Protein AF-A0A3L6G4F7-F1 (afdb_monomer)

InterPro domains:
  IPR039206 MORF/ORRM1/DAG-like [PTHR31346] (31-97)

Sequence (101 aa):
MGTDLASGVGDATVVGVGVSMAARGRRNSCLPGVLFVLPDSYVDAENKDYGAELFVNGEIVQRSPERQRRVEPVPQRAQDRPRYSDRTRYVKRRENQSYQR

Radius of gyration: 23.47 Å; Cα contacts (8 Å, |Δi|>4): 39; chains: 1; bounding box: 39×47×72 Å

Structure (mmCIF, N/CA/C/O backbone):
data_AF-A0A3L6G4F7-F1
#
_entry.id   AF-A0A3L6G4F7-F1
#
loop_
_atom_site.group_PDB
_atom_site.id
_atom_site.type_symbol
_atom_site.label_atom_id
_atom_site.label_alt_id
_atom_site.label_comp_id
_atom_site.label_asym_id
_atom_site.label_entity_id
_atom_site.label_seq_id
_atom_site.pdbx_PDB_ins_code
_atom_site.Cartn_x
_atom_site.Cartn_y
_atom_site.Cartn_z
_atom_site.occupancy
_atom_site.B_iso_or_equiv
_atom_site.auth_seq_id
_atom_site.auth_comp_id
_atom_site.auth_asym_id
_atom_site.auth_atom_id
_atom_site.pdbx_PDB_model_num
ATOM 1 N N . MET A 1 1 ? -1.012 28.740 -36.383 1.00 39.25 1 MET A N 1
ATOM 2 C CA . MET A 1 1 ? -0.064 28.219 -35.377 1.00 39.25 1 MET A CA 1
ATOM 3 C C . MET A 1 1 ? -0.870 27.325 -34.452 1.00 39.25 1 MET A C 1
ATOM 5 O O . MET A 1 1 ? -1.596 27.840 -33.616 1.00 39.25 1 MET A O 1
ATOM 9 N N . GLY A 1 2 ? -0.904 26.023 -34.745 1.00 35.53 2 GLY A N 1
ATOM 10 C CA . GLY A 1 2 ? -1.701 25.048 -33.998 1.00 35.53 2 GLY A CA 1
ATOM 11 C C . GLY A 1 2 ? -0.930 24.598 -32.766 1.00 35.53 2 GLY A C 1
ATOM 12 O O . GLY A 1 2 ? 0.234 24.232 -32.882 1.00 35.53 2 GLY A O 1
ATOM 13 N N . THR A 1 3 ? -1.551 24.684 -31.596 1.00 41.81 3 THR A N 1
ATOM 14 C CA . THR A 1 3 ? -1.010 24.121 -30.361 1.00 41.81 3 THR A CA 1
ATOM 15 C C . THR A 1 3 ? -1.263 22.620 -30.379 1.00 41.81 3 THR A C 1
ATOM 17 O O . THR A 1 3 ? -2.420 22.196 -30.394 1.00 41.81 3 THR A O 1
ATOM 20 N N . ASP A 1 4 ? -0.188 21.835 -30.419 1.00 34.31 4 ASP A N 1
ATOM 21 C CA . ASP A 1 4 ? -0.246 20.381 -30.317 1.00 34.31 4 ASP A CA 1
ATOM 22 C C . ASP A 1 4 ? -0.944 19.958 -29.019 1.00 34.31 4 ASP A C 1
ATOM 24 O O . ASP A 1 4 ? -0.611 20.405 -27.919 1.00 34.31 4 ASP A O 1
ATOM 28 N N . LEU A 1 5 ? -1.938 19.087 -29.180 1.00 41.19 5 LEU A N 1
ATOM 29 C CA . LEU A 1 5 ? -2.673 18.435 -28.108 1.00 41.19 5 LEU A CA 1
ATOM 30 C C . LEU A 1 5 ? -1.731 17.455 -27.406 1.00 41.19 5 LEU A C 1
ATOM 32 O O . LEU A 1 5 ? -1.304 16.457 -27.988 1.00 41.19 5 LEU A O 1
ATOM 36 N N . ALA A 1 6 ? -1.407 17.737 -26.146 1.00 42.16 6 ALA A N 1
ATOM 37 C CA . ALA A 1 6 ? -0.692 16.804 -25.294 1.00 42.16 6 ALA A CA 1
ATOM 38 C C . ALA A 1 6 ? -1.494 15.494 -25.194 1.00 42.16 6 ALA A C 1
ATOM 40 O O . ALA A 1 6 ? -2.627 15.470 -24.714 1.00 42.16 6 ALA A O 1
ATOM 41 N N . SER A 1 7 ? -0.890 14.406 -25.671 1.00 40.97 7 SER A N 1
ATOM 42 C CA . SER A 1 7 ? -1.346 13.032 -25.476 1.00 40.97 7 SER A CA 1
ATOM 43 C C . SER A 1 7 ? -1.396 12.737 -23.975 1.00 40.97 7 SER A C 1
ATOM 45 O O . SER A 1 7 ? -0.388 12.350 -23.382 1.00 40.97 7 SER A O 1
ATOM 47 N N . GLY A 1 8 ? -2.566 12.924 -23.366 1.00 39.47 8 GLY A N 1
ATOM 48 C CA . GLY A 1 8 ? -2.862 12.456 -22.020 1.00 39.47 8 GLY A CA 1
ATOM 49 C C . GLY A 1 8 ? -2.785 10.934 -21.989 1.00 39.47 8 GLY A C 1
ATOM 50 O O . GLY A 1 8 ? -3.724 10.246 -22.382 1.00 39.47 8 GLY A O 1
ATOM 51 N N . VAL A 1 9 ? -1.645 10.403 -21.547 1.00 50.81 9 VAL A N 1
ATOM 52 C CA . VAL A 1 9 ? -1.579 9.044 -21.013 1.00 50.81 9 VAL A CA 1
ATOM 53 C C . VAL A 1 9 ? -2.440 9.092 -19.763 1.00 50.81 9 VAL A C 1
ATOM 55 O O . VAL A 1 9 ? -2.010 9.665 -18.777 1.00 50.81 9 VAL A O 1
ATOM 58 N N . GLY A 1 10 ? -3.677 8.600 -19.845 1.00 43.69 10 GLY A N 1
ATOM 59 C CA . GLY A 1 10 ? -4.608 8.642 -18.724 1.00 43.69 10 GLY A CA 1
ATOM 60 C C . GLY A 1 10 ? -3.970 8.033 -17.481 1.00 43.69 10 GLY A C 1
ATOM 61 O O . GLY A 1 10 ? -3.583 6.862 -17.487 1.00 43.69 10 GLY A O 1
ATOM 62 N N . ASP A 1 11 ? -3.841 8.848 -16.441 1.00 58.53 11 ASP A N 1
ATOM 63 C CA . ASP A 1 11 ? -3.333 8.469 -15.133 1.00 58.53 11 ASP A CA 1
ATOM 64 C C . ASP A 1 11 ? -4.329 7.471 -14.525 1.00 58.53 11 ASP A C 1
ATOM 66 O O . ASP A 1 11 ? -5.309 7.836 -13.878 1.00 58.53 11 ASP A O 1
ATOM 70 N N . ALA A 1 12 ? -4.150 6.180 -14.797 1.00 55.91 12 ALA A N 1
ATOM 71 C CA . ALA A 1 12 ? -4.966 5.146 -14.182 1.00 55.91 12 ALA A CA 1
ATOM 72 C C . ALA A 1 12 ? -4.588 5.050 -12.695 1.00 55.91 12 ALA A C 1
ATOM 74 O O . ALA A 1 12 ? -3.686 4.303 -12.316 1.00 55.91 12 ALA A O 1
ATOM 75 N N . THR A 1 13 ? -5.253 5.832 -11.844 1.00 62.16 13 THR A N 1
ATOM 76 C CA . THR A 1 13 ? -5.121 5.715 -10.391 1.00 62.16 13 THR A CA 1
ATOM 77 C C . THR A 1 13 ? -5.890 4.485 -9.927 1.00 62.16 13 THR A C 1
ATOM 79 O O . THR A 1 13 ? -7.120 4.451 -9.946 1.00 62.16 13 THR A O 1
ATOM 82 N N . VAL A 1 14 ? -5.165 3.452 -9.507 1.00 68.38 14 VAL A N 1
ATOM 83 C CA . VAL A 1 14 ? -5.769 2.313 -8.812 1.00 68.38 14 VAL A CA 1
ATOM 84 C C . VAL A 1 14 ? -6.069 2.748 -7.381 1.00 68.38 14 VAL A C 1
ATOM 86 O O . VAL A 1 14 ? -5.153 3.039 -6.616 1.00 68.38 14 VAL A O 1
ATOM 89 N N . VAL A 1 15 ? -7.351 2.795 -7.019 1.00 76.62 15 VAL A N 1
ATOM 90 C CA . VAL A 1 15 ? -7.779 2.985 -5.629 1.00 76.62 15 VAL A CA 1
ATOM 91 C C . VAL A 1 15 ? -7.829 1.613 -4.967 1.00 76.62 15 VAL A C 1
ATOM 93 O O . VAL A 1 15 ? -8.590 0.741 -5.386 1.00 76.62 15 VAL A O 1
ATOM 96 N N . GLY A 1 16 ? -6.998 1.412 -3.950 1.00 79.81 16 GLY A N 1
ATOM 97 C CA . GLY A 1 16 ? -6.902 0.157 -3.214 1.00 79.81 16 GLY A CA 1
ATOM 98 C C . GLY A 1 16 ? -6.654 0.402 -1.732 1.00 79.81 16 GLY A C 1
ATOM 99 O O . GLY A 1 16 ? -6.110 1.433 -1.346 1.00 79.81 16 GLY A O 1
ATOM 100 N N . VAL A 1 17 ? -7.059 -0.559 -0.903 1.00 83.50 17 VAL A N 1
ATOM 101 C CA . VAL A 1 17 ? -6.812 -0.563 0.541 1.00 83.50 17 VAL A CA 1
ATOM 102 C C . VAL A 1 17 ? -6.145 -1.885 0.910 1.00 83.50 17 VAL A C 1
ATOM 104 O O . VAL A 1 17 ? -6.637 -2.956 0.552 1.00 83.50 17 VAL A O 1
ATOM 107 N N . GLY A 1 18 ? -5.017 -1.802 1.615 1.00 83.56 18 GLY A N 1
ATOM 108 C CA . GLY A 1 18 ? -4.331 -2.958 2.185 1.00 83.56 18 GLY A CA 1
ATOM 109 C C . GLY A 1 18 ? -4.933 -3.310 3.542 1.00 83.56 18 GLY A C 1
ATOM 110 O O . GLY A 1 18 ? -5.045 -2.452 4.417 1.00 83.56 18 GLY A O 1
ATOM 111 N N . VAL A 1 19 ? -5.327 -4.570 3.735 1.00 81.06 19 VAL A N 1
ATOM 112 C CA . VAL A 1 19 ? -5.894 -5.054 5.003 1.00 81.06 19 VAL A CA 1
ATOM 113 C C . VAL A 1 19 ? -5.172 -6.324 5.428 1.00 81.06 19 VAL A C 1
ATOM 115 O O . VAL A 1 19 ? -5.083 -7.285 4.667 1.00 81.06 19 VAL A O 1
ATOM 118 N N . SER A 1 20 ? -4.699 -6.362 6.674 1.00 82.00 20 SER A N 1
ATOM 119 C CA . S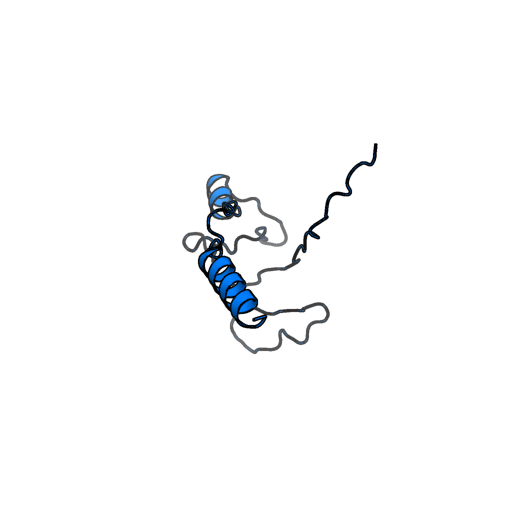ER A 1 20 ? -4.191 -7.594 7.278 1.00 82.00 20 SER A CA 1
ATOM 120 C C . SER A 1 20 ? -5.367 -8.471 7.705 1.00 8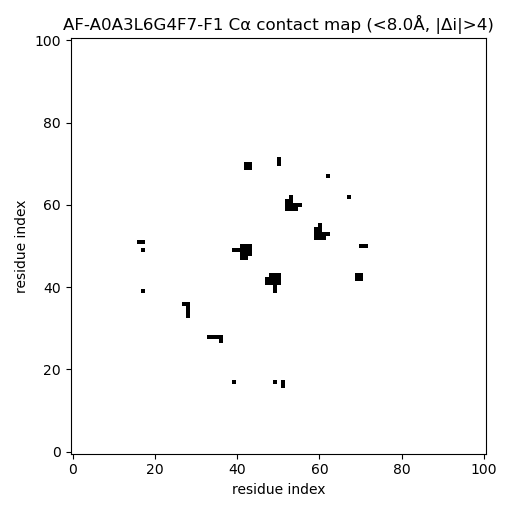2.00 20 SER A C 1
ATOM 122 O O . SER A 1 20 ? -6.124 -8.110 8.607 1.00 82.00 20 SER A O 1
ATOM 124 N N . MET A 1 21 ? -5.545 -9.618 7.049 1.00 79.69 21 MET A N 1
ATOM 125 C CA . MET A 1 21 ? -6.606 -10.572 7.371 1.00 79.69 21 MET A CA 1
ATOM 126 C C . MET A 1 21 ? -6.023 -11.875 7.911 1.00 79.69 21 MET A C 1
ATOM 128 O O . MET A 1 21 ? -5.091 -12.444 7.345 1.00 79.69 21 MET A O 1
ATOM 132 N N . ALA A 1 22 ? -6.616 -12.401 8.984 1.00 79.56 22 ALA A N 1
ATOM 133 C CA . ALA A 1 22 ? -6.337 -13.766 9.410 1.00 79.56 22 ALA A CA 1
ATOM 134 C C . ALA A 1 22 ? -6.861 -14.749 8.348 1.00 79.56 22 ALA A C 1
ATOM 136 O O . ALA A 1 22 ? -7.978 -14.591 7.859 1.00 79.56 22 ALA A O 1
ATOM 137 N N . ALA A 1 23 ? -6.092 -15.793 8.024 1.00 69.94 23 ALA A N 1
ATOM 138 C CA . ALA A 1 23 ? -6.380 -16.758 6.951 1.00 69.94 23 ALA A CA 1
ATOM 139 C C . ALA A 1 23 ? -7.581 -17.703 7.212 1.00 69.94 23 ALA A C 1
ATOM 141 O O . ALA A 1 23 ? -7.614 -18.844 6.747 1.00 69.94 23 ALA A O 1
ATOM 142 N N . ARG A 1 24 ? -8.587 -17.260 7.969 1.00 59.44 24 ARG A N 1
ATOM 143 C CA . ARG A 1 24 ? -9.780 -18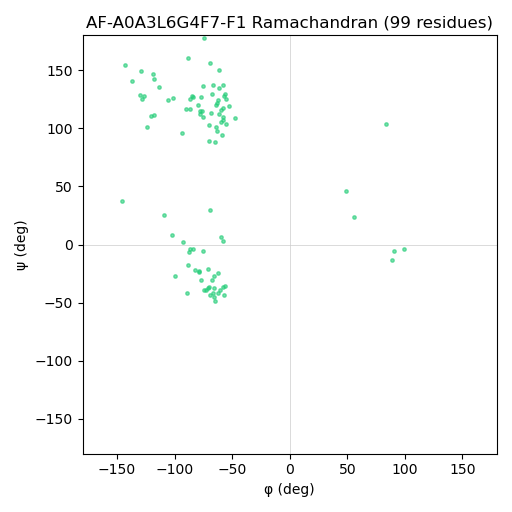.038 8.303 1.00 59.44 24 ARG A CA 1
ATOM 144 C C . ARG A 1 24 ? -10.895 -17.736 7.300 1.00 59.44 24 ARG A C 1
ATOM 146 O O . ARG A 1 24 ? -11.654 -16.797 7.478 1.00 59.44 24 ARG A O 1
ATOM 153 N N . GLY A 1 25 ? -11.006 -18.584 6.276 1.00 56.72 25 GLY A N 1
ATOM 154 C CA . GLY A 1 25 ? -12.188 -18.679 5.409 1.00 56.72 25 GLY A CA 1
ATOM 155 C C . GLY A 1 25 ? -12.228 -17.661 4.267 1.00 56.72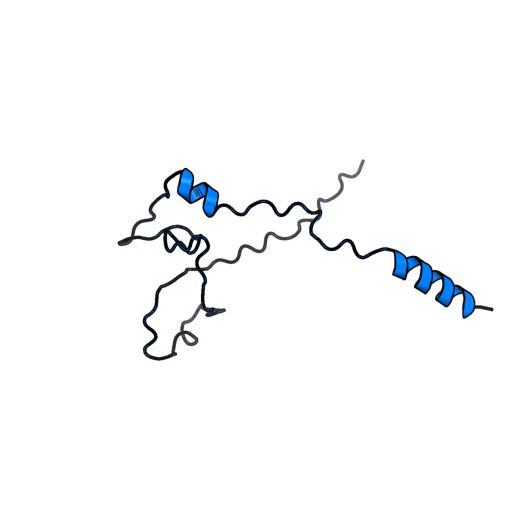 25 GLY A C 1
ATOM 156 O O . GLY A 1 25 ? -12.566 -16.500 4.450 1.00 56.72 25 GLY A O 1
ATOM 157 N N . ARG A 1 26 ? -11.931 -18.125 3.049 1.00 58.91 26 ARG A N 1
ATOM 158 C CA . ARG A 1 26 ? -11.959 -17.324 1.815 1.00 58.91 26 ARG A CA 1
ATOM 159 C C . ARG A 1 26 ? -13.405 -16.974 1.445 1.00 58.91 26 ARG A C 1
ATOM 161 O O . ARG A 1 26 ? -14.106 -17.836 0.922 1.00 58.91 26 ARG A O 1
ATOM 168 N N . ARG A 1 27 ? -13.856 -15.742 1.704 1.00 58.59 27 ARG A N 1
ATOM 169 C CA . ARG A 1 27 ? -15.136 -15.201 1.188 1.00 58.59 27 ARG A CA 1
ATOM 170 C C . ARG A 1 27 ? -15.052 -13.700 0.881 1.00 58.59 27 ARG A C 1
ATOM 172 O O . ARG A 1 27 ? -15.996 -12.957 1.112 1.00 58.59 27 ARG A O 1
ATOM 179 N N . ASN A 1 28 ? -13.913 -13.243 0.370 1.00 58.03 28 ASN A N 1
ATOM 180 C CA . ASN A 1 28 ? -13.659 -11.811 0.166 1.00 58.03 28 ASN A CA 1
ATOM 181 C C . ASN A 1 28 ? -14.141 -11.335 -1.217 1.00 58.03 28 ASN A C 1
ATOM 183 O O . ASN A 1 28 ? -14.338 -10.146 -1.429 1.00 58.03 28 ASN A O 1
ATOM 187 N N . SER A 1 29 ? -14.360 -12.265 -2.152 1.00 57.75 29 SER A N 1
ATOM 188 C CA . SER A 1 29 ? -14.792 -11.997 -3.531 1.00 57.75 29 SER A CA 1
ATOM 189 C C . SER A 1 29 ? -16.273 -11.631 -3.668 1.00 57.75 29 SER A C 1
ATOM 191 O O . SER A 1 29 ? -16.721 -11.334 -4.768 1.00 57.75 29 SER A O 1
ATOM 193 N N . CYS A 1 30 ? -17.050 -11.699 -2.583 1.00 61.12 30 CYS A N 1
ATOM 194 C CA . CYS A 1 30 ? -18.498 -11.471 -2.607 1.00 61.12 30 CYS A CA 1
ATOM 195 C C . CYS A 1 30 ? -18.900 -10.080 -2.089 1.00 61.12 30 CYS A C 1
ATOM 197 O O . CYS A 1 30 ? -20.086 -9.831 -1.885 1.00 61.12 30 CYS A O 1
ATOM 199 N N . LEU A 1 31 ? -17.935 -9.189 -1.839 1.00 79.31 31 LEU A N 1
ATOM 200 C CA . LEU A 1 31 ? -18.210 -7.827 -1.390 1.00 79.31 31 LEU A CA 1
ATOM 201 C C . LEU A 1 31 ? -18.438 -6.912 -2.607 1.00 79.31 31 LEU A C 1
ATOM 203 O O . LEU A 1 31 ? -17.577 -6.854 -3.489 1.00 79.31 31 LEU A O 1
ATOM 207 N N . PRO A 1 32 ? -19.573 -6.194 -2.685 1.00 84.88 32 PRO A N 1
ATOM 208 C CA . PRO A 1 32 ? -19.832 -5.268 -3.781 1.00 84.88 32 PRO A CA 1
ATOM 209 C C . PRO A 1 32 ? -18.777 -4.154 -3.792 1.00 84.88 32 PRO A C 1
ATOM 211 O O . PRO A 1 32 ? -18.447 -3.595 -2.749 1.00 84.88 32 PRO A O 1
ATOM 214 N N . GLY A 1 33 ? -18.239 -3.841 -4.973 1.00 84.69 33 GLY A N 1
ATOM 215 C CA . GLY A 1 33 ? -17.198 -2.820 -5.152 1.00 84.69 33 GLY A CA 1
ATOM 216 C C . GLY A 1 33 ? -15.754 -3.328 -5.051 1.00 84.69 33 GLY A C 1
ATOM 217 O O . GLY A 1 33 ? -14.837 -2.570 -5.353 1.00 84.69 33 GLY A O 1
ATOM 218 N N . VAL A 1 34 ? -15.525 -4.599 -4.696 1.00 84.31 34 VAL A N 1
ATOM 219 C CA . VAL A 1 34 ? -14.183 -5.205 -4.710 1.00 84.31 34 VAL A CA 1
ATOM 220 C C . VAL A 1 34 ? -13.914 -5.845 -6.072 1.00 84.31 34 VAL A C 1
ATOM 222 O O . VAL A 1 34 ? -14.584 -6.800 -6.457 1.00 84.31 34 VAL A O 1
ATOM 225 N N . LEU A 1 35 ? -12.915 -5.332 -6.795 1.00 85.38 35 LEU A N 1
ATOM 226 C CA . LEU A 1 35 ? -12.519 -5.853 -8.111 1.00 85.38 35 LEU A CA 1
ATOM 227 C C . LEU A 1 35 ? -11.469 -6.967 -8.016 1.00 85.38 35 LEU A C 1
ATOM 229 O O . LEU A 1 35 ? -11.563 -7.976 -8.711 1.00 85.38 35 LEU A O 1
ATOM 233 N N . PHE A 1 36 ? -10.479 -6.796 -7.139 1.00 82.50 36 PHE A N 1
ATOM 234 C CA . PHE A 1 36 ? -9.370 -7.729 -6.975 1.00 82.50 36 PHE A CA 1
ATOM 235 C C . PHE A 1 36 ? -9.070 -7.940 -5.495 1.00 82.50 36 PHE A C 1
ATOM 237 O O . PHE A 1 36 ? -9.088 -7.000 -4.704 1.00 82.50 36 PHE A O 1
ATOM 244 N N . VAL A 1 37 ? -8.760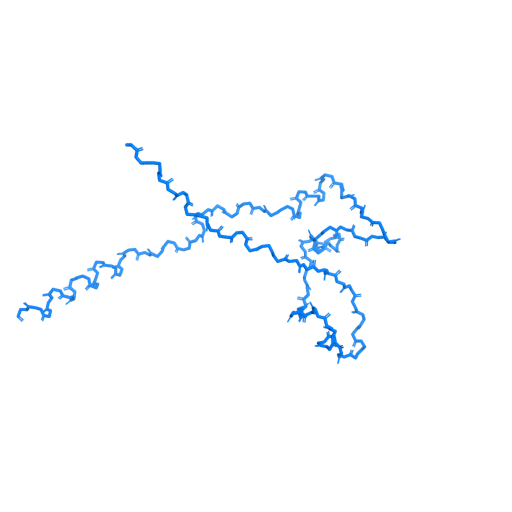 -9.185 -5.134 1.00 85.50 37 VAL A N 1
ATOM 245 C CA . VAL A 1 37 ? -8.192 -9.540 -3.832 1.00 85.50 37 VAL A CA 1
ATOM 246 C C . VAL A 1 37 ? -6.856 -10.197 -4.117 1.00 85.50 37 VAL A C 1
ATOM 248 O O . VAL A 1 37 ? -6.812 -11.293 -4.677 1.00 85.50 37 VAL A O 1
ATOM 251 N N . LEU A 1 38 ? -5.777 -9.508 -3.769 1.00 87.31 38 LEU A N 1
ATOM 252 C CA . LEU A 1 38 ? -4.415 -9.956 -4.025 1.00 87.31 38 LEU A CA 1
ATOM 253 C C . LEU A 1 38 ? -3.680 -10.137 -2.693 1.00 87.31 38 LEU A C 1
ATOM 255 O O . LEU A 1 38 ? -3.913 -9.360 -1.766 1.00 87.31 38 LEU A O 1
ATOM 259 N N . PRO A 1 39 ? -2.816 -11.158 -2.568 1.00 87.94 39 PRO A N 1
ATOM 2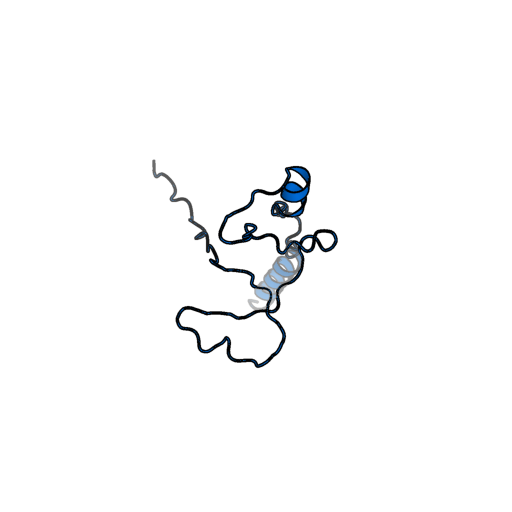60 C CA . PRO A 1 39 ? -1.849 -11.191 -1.484 1.00 87.94 39 PRO A CA 1
ATOM 261 C C . PRO A 1 39 ? -0.899 -10.001 -1.648 1.00 87.94 39 PRO A C 1
ATOM 263 O O . PRO A 1 39 ? -0.266 -9.853 -2.692 1.00 87.94 39 PRO A O 1
ATOM 266 N N . ASP A 1 40 ? -0.841 -9.154 -0.628 1.00 87.62 40 ASP A N 1
ATOM 267 C CA . ASP A 1 40 ? 0.031 -7.983 -0.601 1.00 87.62 40 ASP A CA 1
ATOM 268 C C . ASP A 1 40 ? 1.417 -8.342 -0.034 1.00 87.62 40 ASP A C 1
ATOM 270 O O . ASP A 1 40 ? 1.582 -9.356 0.653 1.00 87.62 40 ASP A O 1
ATOM 274 N N . SER A 1 41 ? 2.420 -7.516 -0.312 1.00 89.62 41 SER A N 1
ATOM 275 C CA . SER A 1 41 ? 3.799 -7.698 0.148 1.00 89.62 41 SER A CA 1
ATOM 276 C C . SER A 1 41 ? 4.335 -6.434 0.805 1.00 89.62 41 SER A C 1
ATOM 278 O O . SER A 1 41 ? 3.980 -5.327 0.414 1.00 89.62 41 SER A O 1
ATOM 280 N N . TYR A 1 42 ? 5.235 -6.589 1.774 1.00 90.12 42 TYR A N 1
ATOM 281 C CA . TYR A 1 42 ? 5.887 -5.442 2.398 1.00 90.12 42 TYR A CA 1
ATOM 282 C C . TYR A 1 42 ? 6.809 -4.715 1.414 1.00 90.12 42 TYR A C 1
ATOM 284 O O . TYR A 1 42 ? 7.689 -5.331 0.815 1.00 90.12 42 TYR A O 1
ATOM 292 N N . VAL A 1 43 ? 6.642 -3.396 1.321 1.00 89.81 43 VAL A N 1
ATOM 293 C CA . VAL A 1 43 ? 7.605 -2.480 0.693 1.00 89.81 43 VAL A CA 1
ATOM 294 C C . VAL A 1 43 ? 8.811 -2.289 1.615 1.00 89.81 43 VAL A C 1
ATOM 296 O O . VAL A 1 43 ? 9.950 -2.295 1.160 1.00 89.81 43 VAL A O 1
ATOM 299 N N . ASP A 1 44 ? 8.566 -2.198 2.925 1.00 89.38 44 ASP A N 1
ATOM 300 C CA . ASP A 1 44 ? 9.602 -2.174 3.957 1.00 89.38 44 ASP A CA 1
ATOM 301 C C . ASP A 1 44 ? 9.351 -3.296 4.972 1.00 89.38 44 ASP A C 1
ATOM 303 O O . ASP A 1 44 ? 8.487 -3.192 5.846 1.00 89.38 44 ASP A O 1
ATOM 307 N N . ALA A 1 45 ? 10.096 -4.396 4.838 1.00 89.88 45 ALA A N 1
ATOM 308 C CA . ALA A 1 45 ? 9.942 -5.580 5.682 1.00 89.88 45 ALA A CA 1
ATOM 309 C C . ALA A 1 45 ? 10.352 -5.339 7.145 1.00 89.88 45 ALA A C 1
ATOM 311 O O . ALA A 1 45 ? 9.778 -5.955 8.043 1.00 89.88 45 ALA A O 1
ATOM 312 N N . GLU A 1 46 ? 11.307 -4.437 7.391 1.00 90.25 46 GLU A N 1
ATOM 313 C CA . GLU A 1 46 ? 11.784 -4.099 8.736 1.00 90.25 46 GLU A CA 1
ATOM 314 C C . GLU A 1 46 ? 10.665 -3.424 9.537 1.00 90.25 46 GLU A C 1
ATOM 316 O O . GLU A 1 46 ? 10.365 -3.811 10.666 1.00 90.25 46 GLU A O 1
ATOM 321 N N . ASN A 1 47 ? 9.976 -2.477 8.896 1.00 90.00 47 ASN A N 1
ATOM 322 C CA . ASN A 1 47 ? 8.866 -1.735 9.492 1.00 90.00 47 ASN A CA 1
ATOM 323 C C . ASN A 1 47 ? 7.484 -2.354 9.224 1.00 90.00 47 ASN A C 1
ATOM 325 O O . ASN A 1 47 ? 6.476 -1.782 9.643 1.00 90.00 47 ASN A O 1
ATOM 329 N N . LYS A 1 48 ? 7.425 -3.506 8.538 1.00 90.00 48 LYS A N 1
ATOM 330 C CA . LYS A 1 48 ? 6.185 -4.173 8.099 1.00 90.00 48 LYS A CA 1
ATOM 331 C C . LYS A 1 48 ? 5.225 -3.212 7.390 1.00 90.00 48 LYS A C 1
ATOM 333 O O . LYS A 1 48 ? 4.028 -3.178 7.676 1.00 90.00 48 LYS A O 1
ATOM 338 N N . ASP A 1 49 ? 5.771 -2.415 6.481 1.00 90.44 49 ASP A N 1
ATOM 339 C CA . ASP A 1 49 ? 5.054 -1.356 5.781 1.00 90.44 49 ASP A CA 1
ATOM 340 C C . ASP A 1 49 ? 4.659 -1.801 4.365 1.00 90.44 49 ASP A C 1
ATOM 342 O O . ASP A 1 49 ? 5.515 -2.224 3.589 1.00 90.44 49 ASP A O 1
ATOM 346 N N . TYR A 1 50 ? 3.372 -1.703 4.026 1.00 89.00 50 TYR A N 1
ATOM 347 C CA . TYR A 1 50 ? 2.829 -2.040 2.699 1.00 89.00 50 TYR A CA 1
ATOM 348 C C . TYR A 1 50 ? 2.877 -0.864 1.709 1.00 89.00 50 TYR A C 1
ATOM 350 O O . TYR A 1 50 ? 2.579 -1.019 0.532 1.00 89.00 50 TYR A O 1
ATOM 358 N N . GLY A 1 51 ? 3.256 0.329 2.168 1.00 88.44 51 GLY A N 1
ATOM 359 C CA . GLY A 1 51 ? 3.540 1.478 1.314 1.00 88.44 51 GLY A CA 1
ATOM 360 C C . GLY A 1 51 ? 2.361 2.399 0.956 1.00 88.44 51 GLY A C 1
ATOM 361 O O . GLY A 1 51 ? 2.586 3.527 0.527 1.00 88.44 51 GLY A O 1
ATOM 362 N N . ALA A 1 52 ? 1.111 1.993 1.192 1.00 86.94 52 ALA A N 1
ATOM 363 C CA . ALA A 1 52 ? -0.060 2.885 1.113 1.00 86.94 52 ALA A CA 1
ATOM 364 C C . ALA A 1 52 ? -0.129 3.845 2.318 1.00 86.94 52 ALA A C 1
ATOM 366 O O . ALA A 1 52 ? 0.697 3.766 3.208 1.00 86.94 52 ALA A O 1
ATOM 367 N N . GLU A 1 53 ? -1.075 4.770 2.427 1.00 89.50 53 GLU A N 1
ATOM 368 C CA . GLU A 1 53 ? -1.207 5.582 3.655 1.00 89.50 53 GLU A CA 1
ATOM 369 C C . GLU A 1 53 ? -1.426 4.705 4.908 1.00 89.50 53 GLU A C 1
ATOM 371 O O . GLU A 1 53 ? -2.160 3.717 4.865 1.00 89.50 53 GLU A O 1
ATOM 376 N N . LEU A 1 54 ? -0.755 5.027 6.026 1.00 86.81 54 LEU A N 1
ATOM 377 C CA . LEU A 1 54 ? -0.924 4.257 7.262 1.00 86.81 54 LEU A CA 1
ATOM 378 C C . LEU A 1 54 ? -2.241 4.640 7.927 1.00 86.81 54 LEU A C 1
ATOM 380 O O . LEU A 1 54 ? -2.469 5.810 8.225 1.00 86.81 54 LEU A O 1
ATOM 384 N N . PHE A 1 55 ? -3.060 3.637 8.227 1.00 87.75 55 PHE A N 1
ATOM 385 C CA . PHE A 1 55 ? -4.323 3.805 8.931 1.00 87.75 55 PHE A CA 1
ATOM 386 C C . PHE A 1 55 ? -4.276 3.049 10.258 1.00 87.75 55 PHE A C 1
ATOM 388 O O . PHE A 1 55 ? -4.209 1.818 10.280 1.00 87.75 55 PHE A O 1
ATOM 395 N N . VAL A 1 56 ? -4.272 3.780 11.372 1.00 86.56 56 VAL A N 1
ATOM 396 C CA . VAL A 1 56 ? -4.153 3.213 12.722 1.00 86.56 56 VAL A CA 1
ATOM 397 C C . VAL A 1 56 ? -5.290 3.760 13.575 1.00 86.56 56 VAL A C 1
ATOM 399 O O . VAL A 1 56 ? -5.465 4.967 13.678 1.00 86.56 56 VAL A O 1
ATOM 402 N N . ASN A 1 57 ? -6.078 2.871 14.184 1.00 88.56 57 ASN A N 1
ATOM 403 C CA . ASN A 1 57 ? -7.192 3.221 15.079 1.00 88.56 57 ASN A CA 1
ATOM 404 C C . ASN A 1 57 ? -8.263 4.164 14.488 1.00 88.56 57 ASN A C 1
ATOM 406 O O . ASN A 1 57 ? -8.974 4.815 15.245 1.00 88.56 57 ASN A O 1
ATOM 410 N N . GLY A 1 58 ? -8.417 4.225 13.162 1.00 89.69 58 GLY A N 1
ATOM 411 C CA . GLY A 1 58 ? -9.398 5.110 12.520 1.00 89.69 58 GLY A CA 1
ATOM 412 C C . GLY A 1 58 ? -8.817 6.418 11.979 1.00 89.69 58 GLY A C 1
ATOM 413 O O . GLY A 1 58 ? -9.543 7.173 11.339 1.00 89.69 58 GLY A O 1
ATOM 414 N N . GLU A 1 59 ? -7.527 6.673 12.197 1.00 91.62 59 GLU A N 1
ATOM 415 C CA . GLU A 1 59 ? -6.857 7.902 11.775 1.00 91.62 59 GLU A CA 1
ATOM 416 C C . GLU A 1 59 ? -5.717 7.612 10.796 1.00 91.62 59 GLU A C 1
ATOM 418 O O . GLU A 1 59 ? -5.033 6.584 10.876 1.00 91.62 59 GLU A O 1
ATOM 423 N N . ILE A 1 60 ? -5.511 8.543 9.861 1.00 90.38 60 ILE A N 1
ATOM 424 C CA . ILE A 1 60 ? -4.372 8.508 8.944 1.00 90.38 60 ILE A CA 1
ATOM 425 C C . ILE A 1 60 ? -3.149 9.032 9.692 1.00 90.38 60 ILE A C 1
ATOM 427 O O . ILE A 1 60 ? -3.128 10.175 10.149 1.00 90.38 60 ILE A O 1
ATOM 431 N N . VAL A 1 61 ? -2.119 8.196 9.798 1.00 91.12 61 VAL A N 1
ATOM 432 C CA . VAL A 1 61 ? -0.876 8.530 10.493 1.00 91.12 61 VAL A CA 1
ATOM 433 C C . VAL A 1 61 ? 0.222 8.792 9.478 1.00 91.12 61 VAL A C 1
ATOM 435 O O . VAL A 1 61 ? 0.555 7.942 8.649 1.00 91.12 61 VAL A O 1
ATOM 438 N N . GLN A 1 62 ? 0.838 9.967 9.570 1.00 91.44 62 GLN A N 1
ATOM 439 C CA . GLN A 1 62 ? 1.972 10.292 8.721 1.00 91.44 62 GLN A CA 1
ATOM 440 C C . GLN A 1 62 ? 3.236 9.562 9.187 1.00 91.44 62 GLN A C 1
ATOM 442 O O . GLN A 1 62 ? 3.550 9.486 10.376 1.00 91.44 62 GLN A O 1
ATOM 447 N N . ARG A 1 63 ? 3.981 9.021 8.224 1.00 91.50 63 ARG A N 1
ATOM 448 C CA . ARG A 1 63 ? 5.275 8.382 8.472 1.00 91.50 63 ARG A CA 1
ATOM 449 C C . ARG A 1 63 ? 6.325 9.405 8.883 1.00 91.50 63 ARG A C 1
ATOM 451 O O . ARG A 1 63 ? 6.266 10.569 8.491 1.00 91.50 63 ARG A O 1
ATOM 458 N N . SER A 1 64 ? 7.358 8.935 9.582 1.00 92.00 64 SER A N 1
ATOM 459 C CA . SER A 1 64 ? 8.585 9.718 9.713 1.00 92.00 64 SER A CA 1
ATOM 460 C C . SER A 1 64 ? 9.214 9.962 8.329 1.00 92.00 64 SER A C 1
ATOM 462 O O . SER A 1 64 ? 9.081 9.111 7.442 1.00 92.00 64 SER A O 1
ATOM 464 N N . PRO A 1 65 ? 9.938 11.078 8.123 1.00 89.88 65 PRO A N 1
ATOM 465 C CA . PRO A 1 65 ? 10.542 11.398 6.826 1.00 89.88 65 PRO A CA 1
ATOM 466 C C . PRO A 1 65 ? 11.474 10.302 6.291 1.00 89.88 65 PRO A C 1
ATOM 468 O O . PRO A 1 65 ? 11.515 10.046 5.090 1.00 89.88 65 PRO A O 1
ATOM 471 N N . GLU A 1 66 ? 12.205 9.622 7.176 1.00 89.88 66 GLU A N 1
ATOM 472 C CA . GLU A 1 66 ? 13.092 8.515 6.802 1.00 89.88 66 GLU A CA 1
ATOM 473 C C . GLU A 1 66 ? 12.323 7.305 6.273 1.00 89.88 66 GLU A C 1
ATOM 475 O O . GLU A 1 66 ? 12.724 6.702 5.278 1.00 89.88 66 GLU A O 1
ATOM 480 N N . ARG A 1 67 ? 11.196 6.968 6.909 1.00 90.25 67 ARG A N 1
ATOM 481 C CA . ARG A 1 67 ? 10.327 5.878 6.457 1.00 90.25 67 ARG A CA 1
ATOM 482 C C . ARG A 1 67 ? 9.590 6.244 5.179 1.00 90.25 67 ARG A C 1
ATOM 484 O O . ARG A 1 67 ? 9.460 5.402 4.299 1.00 90.25 67 ARG A O 1
ATOM 491 N N . GLN A 1 68 ? 9.163 7.498 5.048 1.00 91.00 68 GLN A N 1
ATOM 492 C CA . GLN A 1 68 ? 8.503 7.986 3.841 1.00 91.00 68 GLN A CA 1
ATOM 493 C C . GLN A 1 68 ? 9.386 7.779 2.600 1.00 91.00 68 GLN A C 1
ATOM 495 O O . GLN A 1 68 ? 8.920 7.237 1.604 1.00 91.00 68 GLN A O 1
ATOM 500 N N . ARG A 1 69 ? 10.687 8.080 2.689 1.00 87.94 69 ARG A N 1
ATOM 501 C CA . ARG A 1 69 ? 11.643 7.884 1.581 1.00 87.94 69 ARG A CA 1
ATOM 502 C C . ARG A 1 69 ? 11.819 6.431 1.135 1.00 87.94 69 ARG A C 1
ATOM 504 O O . ARG A 1 69 ? 12.238 6.200 0.008 1.00 87.94 69 ARG A O 1
ATOM 511 N N . ARG A 1 70 ? 11.556 5.459 2.013 1.00 86.62 70 ARG A N 1
ATOM 512 C CA . ARG A 1 70 ? 11.645 4.023 1.686 1.00 86.62 70 ARG A CA 1
ATOM 513 C C . ARG A 1 70 ? 10.426 3.527 0.914 1.00 86.62 70 ARG A C 1
ATOM 515 O O . ARG A 1 70 ? 10.512 2.521 0.223 1.00 86.62 70 ARG A O 1
ATOM 522 N N . VAL A 1 71 ? 9.308 4.229 1.069 1.00 86.31 71 VAL A N 1
ATOM 523 C CA . VAL A 1 71 ? 8.008 3.893 0.489 1.00 86.31 71 VAL A CA 1
ATOM 524 C C . VAL A 1 71 ? 7.721 4.705 -0.771 1.00 86.31 71 VAL A C 1
ATOM 526 O O . VAL A 1 71 ? 6.976 4.250 -1.637 1.00 86.31 71 VAL A O 1
ATOM 529 N N . GLU A 1 72 ? 8.302 5.900 -0.887 1.00 83.69 72 GLU A N 1
ATOM 530 C CA . GLU A 1 72 ? 8.128 6.729 -2.071 1.00 83.69 72 GLU A CA 1
ATOM 531 C C . GLU A 1 72 ? 8.549 5.970 -3.337 1.00 83.69 72 GLU A C 1
ATOM 533 O O . GLU A 1 72 ? 9.650 5.409 -3.388 1.00 83.69 72 GLU A O 1
ATOM 538 N N . PRO A 1 73 ? 7.686 5.944 -4.370 1.00 74.00 73 PRO A N 1
ATOM 539 C CA . PRO A 1 73 ? 8.010 5.279 -5.615 1.00 74.00 73 PRO A CA 1
ATOM 540 C C . PRO A 1 73 ? 9.235 5.960 -6.215 1.00 74.00 73 PRO A C 1
ATOM 542 O O . PRO A 1 73 ? 9.189 7.114 -6.645 1.00 74.00 73 PRO A O 1
ATOM 545 N N . VAL A 1 74 ? 10.350 5.232 -6.246 1.00 71.06 74 VAL A N 1
ATOM 546 C CA . VAL A 1 74 ? 11.552 5.706 -6.924 1.00 71.06 74 VAL A CA 1
ATOM 547 C C . VAL A 1 74 ? 11.185 5.865 -8.397 1.00 71.06 74 VAL A C 1
ATOM 549 O O . VAL A 1 74 ? 10.708 4.896 -8.998 1.00 71.06 74 VAL A O 1
ATOM 552 N N . PRO A 1 75 ? 11.381 7.049 -9.005 1.00 69.25 75 PRO A N 1
ATOM 553 C CA . PRO A 1 75 ? 11.107 7.226 -10.418 1.00 69.25 75 PRO A CA 1
ATOM 554 C C . PRO A 1 75 ? 11.953 6.214 -11.184 1.00 69.25 75 PRO A C 1
ATOM 556 O O . PRO A 1 75 ? 13.182 6.320 -11.226 1.00 69.25 75 PRO A O 1
ATOM 559 N N . GLN A 1 76 ? 11.295 5.208 -11.766 1.00 60.44 76 GLN A N 1
ATOM 560 C CA . GLN A 1 76 ? 11.945 4.279 -12.676 1.00 60.44 76 GLN A CA 1
ATOM 561 C C . GLN A 1 76 ? 12.519 5.122 -13.806 1.00 60.44 76 GLN A C 1
ATOM 563 O O . GLN A 1 76 ? 11.786 5.668 -14.636 1.00 60.44 76 GLN A O 1
ATOM 568 N N . ARG A 1 77 ? 13.847 5.281 -13.815 1.00 59.75 77 ARG A N 1
ATOM 569 C CA . ARG A 1 77 ? 14.532 5.932 -14.925 1.00 59.75 77 ARG A CA 1
ATOM 570 C C . ARG A 1 77 ? 14.111 5.167 -16.169 1.00 59.75 77 ARG A C 1
ATOM 572 O O . ARG A 1 77 ? 14.299 3.958 -16.249 1.00 59.75 77 ARG A O 1
ATOM 579 N N . ALA A 1 78 ? 13.579 5.874 -17.161 1.00 58.38 78 ALA A N 1
ATOM 580 C CA . ALA A 1 78 ? 13.113 5.304 -18.428 1.00 58.38 78 ALA A CA 1
ATOM 581 C C . ALA A 1 78 ? 14.198 4.528 -19.222 1.00 58.38 78 ALA A C 1
ATOM 583 O O . ALA A 1 78 ? 13.944 4.076 -20.336 1.00 58.38 78 ALA A O 1
ATOM 584 N N . GLN A 1 79 ? 15.406 4.391 -18.667 1.00 57.34 79 GLN A N 1
ATOM 585 C CA . GLN A 1 79 ? 16.533 3.637 -19.197 1.00 57.34 79 GLN A CA 1
ATOM 586 C C . GLN A 1 79 ? 16.463 2.130 -18.893 1.00 57.34 79 GLN A C 1
ATOM 588 O O . GLN A 1 79 ? 17.051 1.371 -19.656 1.00 57.34 79 GLN A O 1
ATOM 593 N N . ASP A 1 80 ? 15.709 1.694 -17.873 1.00 54.41 80 ASP A N 1
ATOM 594 C CA . ASP A 1 80 ? 15.558 0.263 -17.530 1.00 54.41 80 ASP A CA 1
ATOM 595 C C . ASP A 1 80 ? 14.443 -0.440 -18.310 1.00 54.41 80 ASP A C 1
ATOM 597 O O . ASP A 1 80 ? 14.280 -1.659 -18.222 1.00 54.41 80 ASP A O 1
ATOM 601 N N . ARG A 1 81 ? 13.682 0.297 -19.133 1.00 58.59 81 ARG A N 1
ATOM 602 C CA . ARG A 1 81 ? 12.878 -0.359 -20.164 1.00 58.59 81 ARG A CA 1
ATOM 603 C C . ARG A 1 81 ? 13.869 -1.026 -21.112 1.00 58.59 81 ARG A C 1
ATOM 605 O O . ARG A 1 81 ? 14.664 -0.288 -21.699 1.00 58.59 81 ARG A O 1
ATOM 612 N N . PRO A 1 82 ? 13.840 -2.360 -21.296 1.00 58.25 82 PRO A N 1
ATOM 613 C CA . PRO A 1 82 ? 14.690 -3.008 -22.279 1.00 58.25 82 PRO A CA 1
ATOM 614 C C . PRO A 1 82 ? 14.417 -2.333 -23.619 1.00 58.25 82 PRO A C 1
ATOM 616 O O . PRO A 1 82 ? 13.359 -2.519 -24.223 1.00 58.25 82 PRO A O 1
ATOM 619 N N . ARG A 1 83 ? 15.343 -1.463 -24.048 1.00 60.16 83 ARG A N 1
ATOM 620 C CA . ARG A 1 83 ? 15.292 -0.841 -25.364 1.00 60.16 83 ARG A CA 1
ATOM 621 C C . ARG A 1 83 ? 15.343 -2.004 -26.323 1.00 60.16 83 ARG A C 1
ATOM 623 O O . ARG A 1 83 ? 16.384 -2.644 -26.455 1.00 60.16 83 ARG A O 1
ATOM 630 N N . TYR A 1 84 ? 14.199 -2.309 -26.922 1.00 55.00 84 TYR A N 1
ATOM 631 C CA . TYR A 1 84 ? 14.093 -3.294 -27.976 1.00 55.00 84 TYR A CA 1
ATOM 632 C C . TYR A 1 84 ? 15.208 -2.992 -28.973 1.00 55.00 84 TYR A C 1
ATOM 634 O O . TYR A 1 84 ? 15.226 -1.932 -29.598 1.00 55.00 84 TYR A O 1
ATOM 642 N N . SER A 1 85 ? 16.214 -3.864 -28.999 1.00 57.94 85 SER A N 1
ATOM 643 C CA . SER A 1 85 ? 17.383 -3.681 -29.838 1.00 57.94 85 SER A CA 1
ATOM 644 C C . SER A 1 85 ? 16.889 -3.624 -31.277 1.00 57.94 85 SER A C 1
ATOM 646 O O . SER A 1 85 ? 16.366 -4.610 -31.796 1.00 57.94 85 SER A O 1
ATOM 648 N N . ASP A 1 86 ? 17.077 -2.480 -31.934 1.00 58.62 86 ASP A N 1
ATOM 649 C CA . ASP A 1 86 ? 16.715 -2.233 -33.336 1.00 58.62 86 ASP A CA 1
ATOM 650 C C . ASP A 1 86 ? 17.411 -3.184 -34.336 1.00 58.62 86 ASP A C 1
ATOM 652 O O . ASP A 1 86 ? 17.254 -3.050 -35.551 1.00 58.62 86 ASP A O 1
ATOM 656 N N . ARG A 1 87 ? 18.147 -4.195 -33.855 1.00 54.66 87 ARG A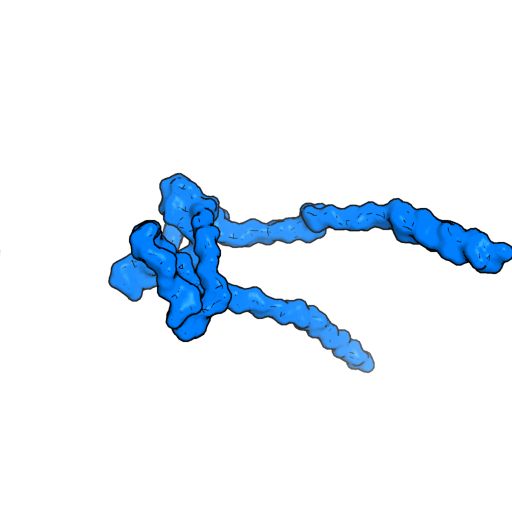 N 1
ATOM 657 C CA . ARG A 1 87 ? 18.744 -5.263 -34.661 1.00 54.66 87 ARG A CA 1
ATOM 658 C C . ARG A 1 87 ? 17.711 -6.038 -35.473 1.00 54.66 87 ARG A C 1
ATOM 660 O O . ARG A 1 87 ? 17.990 -6.377 -36.618 1.00 54.66 87 ARG A O 1
ATOM 667 N N . THR A 1 88 ? 16.510 -6.275 -34.948 1.00 57.72 88 THR A N 1
ATOM 668 C CA . THR A 1 88 ? 15.465 -7.009 -35.688 1.00 57.72 88 THR A CA 1
ATOM 669 C C . THR A 1 88 ? 14.749 -6.143 -36.728 1.00 57.72 88 THR A C 1
ATOM 671 O O . THR A 1 88 ? 14.223 -6.681 -37.704 1.00 57.72 88 THR A O 1
ATOM 674 N N . ARG A 1 89 ? 14.758 -4.806 -36.582 1.00 58.56 89 ARG A N 1
ATOM 675 C CA . ARG A 1 89 ? 14.118 -3.880 -37.537 1.00 58.56 89 ARG A CA 1
ATOM 676 C C . ARG A 1 89 ? 14.875 -3.847 -38.872 1.00 58.56 89 ARG A C 1
ATOM 678 O O . ARG A 1 89 ? 14.249 -3.814 -39.930 1.00 58.56 89 ARG A O 1
ATOM 685 N N . TYR A 1 90 ? 16.208 -3.932 -38.835 1.00 55.97 90 TYR A N 1
ATOM 686 C CA . TYR A 1 90 ? 17.036 -4.019 -40.045 1.00 55.97 90 TYR A CA 1
ATOM 687 C C . TYR A 1 90 ? 16.937 -5.380 -40.743 1.00 55.97 90 TYR A C 1
ATOM 689 O O . TYR A 1 90 ? 16.864 -5.418 -41.971 1.00 55.97 90 TYR A O 1
ATOM 697 N N . VAL A 1 91 ? 16.881 -6.480 -39.981 1.00 61.09 91 VAL A N 1
ATOM 698 C CA . VAL A 1 91 ? 16.743 -7.836 -40.546 1.00 61.09 91 VAL A CA 1
ATOM 699 C C . VAL A 1 91 ? 15.391 -7.996 -41.244 1.00 61.09 91 VAL A C 1
ATOM 701 O O . VAL A 1 91 ? 15.368 -8.339 -42.423 1.00 61.09 91 VAL A O 1
ATOM 704 N N . LYS A 1 92 ? 14.283 -7.611 -40.590 1.00 60.84 92 LYS A N 1
ATOM 705 C CA . LYS A 1 92 ? 12.944 -7.672 -41.204 1.00 60.84 92 LYS A CA 1
ATOM 706 C C . LYS A 1 92 ? 12.826 -6.812 -42.460 1.00 60.84 92 LYS A C 1
ATOM 708 O O . LYS A 1 92 ? 12.206 -7.234 -43.428 1.00 60.84 92 LYS A O 1
ATOM 713 N N . ARG A 1 93 ? 13.431 -5.615 -42.485 1.00 59.69 93 ARG A N 1
ATOM 714 C CA . ARG A 1 93 ? 13.414 -4.755 -43.683 1.00 59.69 93 ARG A CA 1
ATOM 715 C C . ARG A 1 93 ? 14.180 -5.381 -44.852 1.00 59.69 93 ARG A C 1
ATOM 717 O O . ARG A 1 93 ? 13.752 -5.231 -45.993 1.00 59.69 93 ARG A O 1
ATOM 724 N N . ARG A 1 94 ? 15.294 -6.067 -44.577 1.00 60.22 94 ARG A N 1
ATOM 725 C CA . ARG A 1 94 ? 16.085 -6.758 -45.603 1.00 60.22 94 ARG A CA 1
ATOM 726 C C . ARG A 1 94 ? 15.335 -7.964 -46.167 1.00 60.22 94 ARG A C 1
ATOM 728 O O . ARG A 1 94 ? 15.290 -8.113 -47.381 1.00 60.22 94 ARG A O 1
ATOM 735 N N . GLU A 1 95 ? 14.705 -8.761 -45.305 1.00 60.53 95 GLU A N 1
ATOM 736 C CA . GLU A 1 95 ? 13.869 -9.889 -45.735 1.00 60.53 95 GLU A CA 1
ATOM 737 C C . GLU A 1 95 ? 12.675 -9.417 -46.575 1.00 60.53 95 GLU A C 1
ATOM 739 O O . GLU A 1 95 ? 12.406 -9.979 -47.632 1.00 60.53 95 GLU A O 1
ATOM 744 N N . ASN A 1 96 ? 12.013 -8.320 -46.190 1.00 64.12 96 ASN A N 1
ATOM 745 C CA . ASN A 1 96 ? 10.869 -7.805 -46.948 1.00 64.12 96 ASN A CA 1
ATOM 746 C C . ASN A 1 96 ? 11.248 -7.289 -48.353 1.00 64.12 96 ASN A C 1
ATOM 748 O O . ASN A 1 96 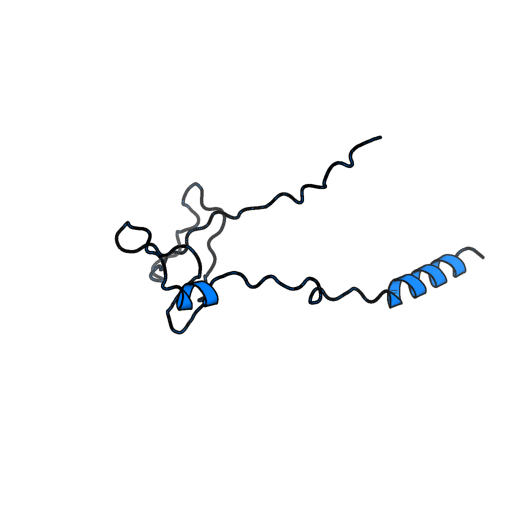? 10.420 -7.321 -49.256 1.00 64.12 96 ASN A O 1
ATOM 752 N N . GLN A 1 97 ? 12.493 -6.836 -48.561 1.00 62.06 97 GLN A N 1
ATOM 753 C CA . GLN A 1 97 ? 12.995 -6.466 -49.893 1.00 62.06 97 GLN A CA 1
ATOM 754 C C . GLN A 1 97 ? 13.359 -7.682 -50.754 1.00 62.06 97 GLN A C 1
ATOM 756 O O . GLN A 1 97 ? 13.227 -7.608 -51.973 1.00 62.06 97 GLN A O 1
ATOM 761 N N . SER A 1 98 ? 13.791 -8.800 -50.159 1.00 62.59 98 SER A N 1
ATOM 762 C CA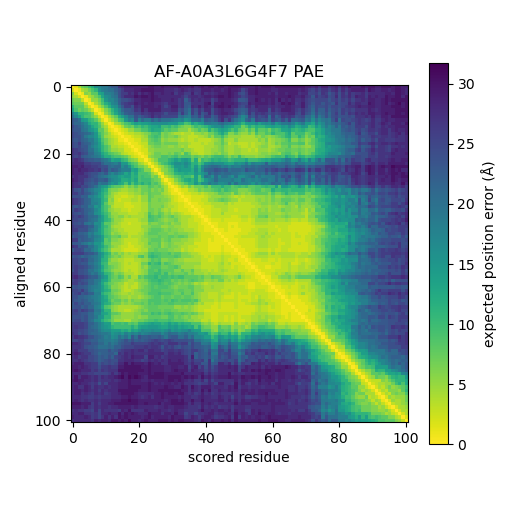 . SER A 1 98 ? 14.114 -10.014 -50.926 1.00 62.59 98 SER A CA 1
ATOM 763 C C . SER A 1 98 ? 12.894 -10.728 -51.508 1.00 62.59 98 SER A C 1
ATOM 765 O O . SER A 1 98 ? 13.049 -11.448 -52.484 1.00 62.59 98 SER A O 1
ATOM 767 N N . TYR A 1 99 ? 11.693 -10.508 -50.965 1.00 57.25 99 TYR A N 1
ATOM 768 C CA . TYR A 1 99 ? 10.454 -11.086 -51.502 1.00 57.25 99 TYR A CA 1
ATOM 769 C C . TYR A 1 99 ? 9.830 -10.282 -52.658 1.00 57.25 99 TYR A C 1
ATOM 771 O O . TYR A 1 99 ? 8.820 -10.712 -53.205 1.00 57.25 99 TYR A O 1
ATOM 779 N N . GLN A 1 100 ? 10.388 -9.123 -53.032 1.00 54.94 100 GLN A N 1
ATOM 780 C CA . GLN A 1 100 ? 9.866 -8.279 -54.121 1.00 54.94 100 GLN A CA 1
ATOM 781 C C . GLN A 1 100 ? 10.754 -8.274 -55.378 1.00 54.94 100 GLN A C 1
ATOM 783 O O . GLN A 1 100 ? 10.744 -7.306 -56.140 1.00 54.94 100 GLN A O 1
ATOM 788 N N . ARG A 1 101 ? 11.537 -9.335 -55.598 1.00 48.00 101 ARG A N 1
ATOM 789 C CA . ARG A 1 101 ? 12.356 -9.524 -56.800 1.00 48.00 101 ARG A CA 1
ATOM 790 C C . ARG A 1 101 ? 12.100 -10.870 -57.452 1.00 48.00 101 ARG A C 1
ATOM 792 O O . ARG A 1 101 ? 11.878 -11.838 -56.696 1.00 48.00 101 ARG A O 1
#

Organism: Zea mays (NCBI:txid4577)

Mean predicted aligned error: 15.88 Å

pLDDT: mean 71.46, std 16.88, range [34.31, 92.0]

Solvent-accessible surface area (backbone atoms only — not comparable to full-atom values): 7297 Å² total; per-residue (Å²): 138,83,81,82,78,79,82,76,75,75,80,80,76,82,87,81,82,91,75,96,71,78,95,75,73,96,69,74,85,76,46,90,92,62,88,79,89,73,92,81,65,60,64,37,71,91,76,68,31,67,57,67,88,44,74,56,99,91,41,83,51,84,69,56,73,75,59,42,65,67,46,52,82,72,79,76,60,82,76,75,55,81,72,76,66,65,68,59,60,56,51,53,54,52,54,61,56,63,76,74,112

Foldseek 3Di:
DDDDDPPPPDPPDDDDDDDDDDPPDPDPVPDPPDDDDDDADALDPVVSHSLDFDADPNDGDDDDPVVNVSSPPDPPDPVPPPPPPCPVVVVVVVVVVVVPD

Secondary structure (DSSP, 8-state):
----------------------SS---GGGSTT---------SBTTTTB-SS-EEETTEEEPPPHHHHHHHS-----TTSS----THHHHHHHHHHHHTT-